Protein AF-A0A0G3BQN8-F1 (afdb_monomer)

Sequence (72 aa):
MIGGWFVVNTDWARRRTPATQLHVLPLADLREHQPNARCWCHPVQDEDEFNVVVHTSLDGREAFESGERKPS

Organism: NCBI:txid413882

pLDDT: mean 81.86, std 17.25, range [37.62, 96.62]

Nearest PDB structures (foldseek):
  7pic-assembly1_v  TM=2.845E-01  e=4.759E+00  Mycoplasmoides pneumoniae M129

Radius of gyration: 22.34 Å; Cα contacts (8 Å, |Δi|>4): 70; chains: 1; bounding box: 68×34×45 Å

Mean predicted aligned error: 11.47 Å

Solvent-accessible surface area (backbone atoms only — not comparable to full-atom values): 5013 Å² total; per-residue (Å²): 135,88,85,81,86,81,78,78,78,77,74,76,70,69,78,76,62,81,77,74,69,44,64,48,72,62,79,91,46,93,60,92,83,56,93,55,84,80,27,91,62,62,50,43,70,43,92,90,42,89,54,35,34,42,44,60,48,83,83,49,66,64,35,54,78,76,59,82,38,77,88,130

Foldseek 3Di:
DDDDDPPPPPVPVPPPPPLQAAEDDDPPAPDDFDRDCPTPQNWDADPVDNRYIYGAGPVRPVCCVVVVDDDD

Structure (mmCIF, N/CA/C/O backbone):
data_AF-A0A0G3BQN8-F1
#
_entry.id   AF-A0A0G3BQN8-F1
#
loop_
_atom_site.group_PDB
_atom_site.id
_atom_site.type_symbol
_atom_site.label_atom_id
_atom_site.label_alt_id
_atom_site.label_comp_id
_atom_site.label_asym_id
_atom_site.label_entity_id
_atom_site.label_seq_id
_atom_site.pdbx_PDB_ins_code
_atom_site.Cartn_x
_atom_site.Cartn_y
_atom_site.Cartn_z
_atom_site.occupancy
_atom_site.B_iso_or_equiv
_atom_site.auth_seq_id
_atom_site.auth_comp_id
_atom_site.auth_asym_id
_atom_site.auth_atom_id
_atom_site.pdbx_PDB_model_num
ATOM 1 N N . MET A 1 1 ? 54.380 -24.831 -25.369 1.00 37.62 1 MET A N 1
ATOM 2 C CA . MET A 1 1 ? 54.523 -23.569 -24.619 1.00 37.62 1 MET A CA 1
ATOM 3 C C . MET A 1 1 ? 53.245 -22.771 -24.782 1.00 37.62 1 MET A C 1
ATOM 5 O O . MET A 1 1 ? 52.725 -22.670 -25.881 1.00 37.62 1 MET A O 1
ATOM 9 N N . ILE A 1 2 ? 52.735 -22.343 -23.636 1.00 48.97 2 ILE A N 1
ATOM 10 C CA . ILE A 1 2 ? 51.583 -21.483 -23.353 1.00 48.97 2 ILE A CA 1
ATOM 11 C C . ILE A 1 2 ? 51.569 -20.175 -24.161 1.00 48.97 2 ILE A C 1
ATOM 13 O O . ILE A 1 2 ? 52.635 -19.656 -24.480 1.00 48.97 2 ILE A O 1
ATOM 17 N N . GLY A 1 3 ? 50.386 -19.599 -24.419 1.00 41.44 3 GLY A N 1
ATOM 18 C CA . GLY A 1 3 ? 50.337 -18.212 -24.898 1.00 41.44 3 GLY A CA 1
ATOM 19 C C . GLY A 1 3 ? 49.002 -1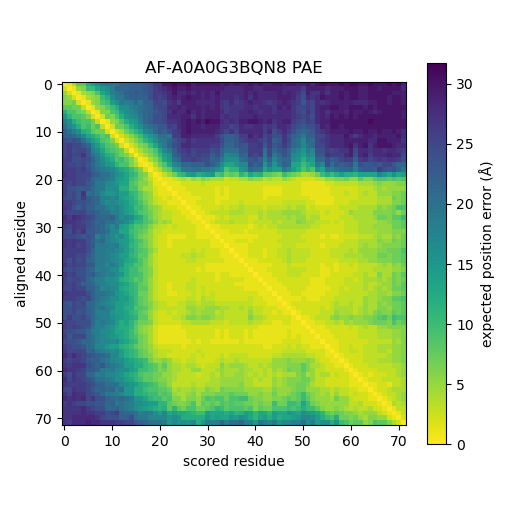7.626 -25.364 1.00 41.44 3 GLY A C 1
ATOM 20 O O . GLY A 1 3 ? 48.940 -17.130 -26.477 1.00 41.44 3 GLY A O 1
ATOM 21 N N . GLY A 1 4 ? 47.978 -17.614 -24.502 1.00 45.66 4 GLY A N 1
ATOM 22 C CA . GLY A 1 4 ? 47.134 -16.418 -24.332 1.00 45.66 4 GLY A CA 1
ATOM 23 C C . GLY A 1 4 ? 46.044 -16.099 -25.361 1.00 45.66 4 GLY A C 1
ATOM 24 O O . GLY A 1 4 ? 46.159 -15.119 -26.087 1.00 45.66 4 GLY A O 1
ATOM 25 N N . TRP A 1 5 ? 44.911 -16.802 -25.298 1.00 52.97 5 TRP A N 1
ATOM 26 C CA . TRP A 1 5 ? 43.616 -16.232 -25.694 1.00 52.97 5 TRP A CA 1
ATOM 27 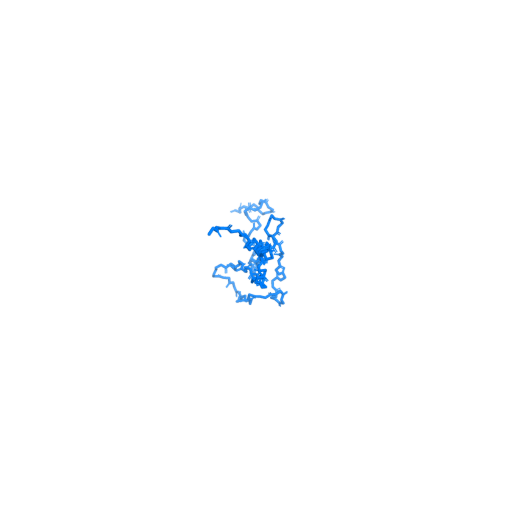C C . TRP A 1 5 ? 42.923 -15.697 -24.439 1.00 52.97 5 TRP A C 1
ATOM 29 O O . TRP A 1 5 ? 42.198 -16.426 -23.766 1.00 52.97 5 TRP A O 1
ATOM 39 N N . PHE A 1 6 ? 43.163 -14.435 -24.082 1.00 46.72 6 PHE A N 1
ATOM 40 C CA . PHE A 1 6 ? 42.331 -13.764 -23.084 1.00 46.72 6 PHE A CA 1
ATOM 41 C C . PHE A 1 6 ? 41.077 -13.233 -23.774 1.00 46.72 6 PHE A C 1
ATOM 43 O O . PHE A 1 6 ? 41.013 -12.079 -24.190 1.00 46.72 6 PHE A O 1
ATOM 50 N N . VAL A 1 7 ? 40.063 -14.089 -23.893 1.00 58.12 7 VAL A N 1
ATOM 51 C CA . VAL A 1 7 ? 38.686 -13.620 -24.054 1.00 58.12 7 VAL A CA 1
ATOM 52 C C . VAL A 1 7 ? 38.251 -13.138 -22.673 1.00 58.12 7 VAL A C 1
ATOM 54 O O . VAL A 1 7 ? 37.755 -13.918 -21.863 1.00 58.12 7 VAL A O 1
ATOM 57 N N . VAL A 1 8 ? 38.476 -11.859 -22.364 1.00 56.38 8 VAL A N 1
ATOM 58 C CA . VAL A 1 8 ? 37.723 -11.224 -21.279 1.00 56.38 8 VAL A CA 1
ATOM 59 C C . VAL A 1 8 ? 36.295 -11.070 -21.788 1.00 56.38 8 VAL A C 1
ATOM 61 O O . VAL A 1 8 ? 35.949 -10.094 -22.444 1.00 56.38 8 VAL A O 1
ATOM 64 N N . ASN A 1 9 ? 35.477 -12.100 -21.561 1.00 52.41 9 ASN A N 1
ATOM 65 C CA . ASN A 1 9 ? 34.037 -11.991 -21.709 1.00 52.41 9 ASN A CA 1
ATOM 66 C C . ASN A 1 9 ? 33.562 -11.040 -20.610 1.00 52.41 9 ASN A C 1
ATOM 68 O O . ASN A 1 9 ? 33.282 -11.441 -19.481 1.00 52.41 9 ASN A O 1
ATOM 72 N N . THR A 1 10 ? 33.582 -9.750 -20.917 1.00 56.41 10 THR A N 1
ATOM 73 C CA . THR A 1 10 ? 33.021 -8.692 -20.094 1.00 56.41 10 THR A CA 1
ATOM 74 C C . THR A 1 10 ? 31.497 -8.737 -20.207 1.00 56.41 10 THR A C 1
ATOM 76 O O . THR A 1 10 ? 30.854 -7.770 -20.599 1.00 56.41 10 THR A O 1
ATOM 79 N N . ASP A 1 11 ? 30.902 -9.863 -19.804 1.00 58.50 11 ASP A N 1
ATOM 80 C CA . ASP A 1 11 ? 29.468 -9.999 -19.539 1.00 58.50 11 ASP A CA 1
ATOM 81 C C . ASP A 1 11 ? 29.156 -9.323 -18.184 1.00 58.50 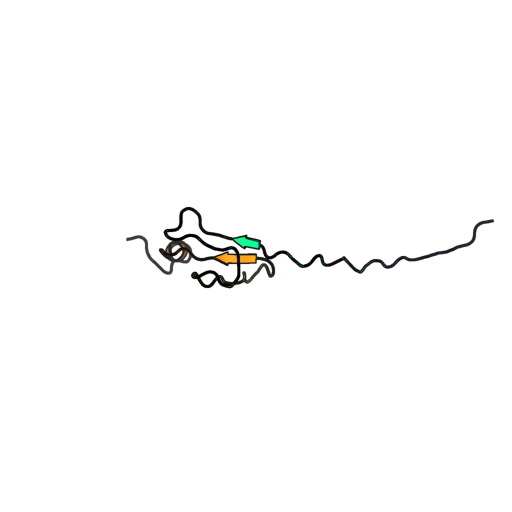11 ASP A C 1
ATOM 83 O O . ASP A 1 11 ? 28.668 -9.920 -17.232 1.00 58.50 11 ASP A O 1
ATOM 87 N N . TRP A 1 12 ? 29.509 -8.037 -18.054 1.00 58.31 12 TRP A N 1
ATOM 88 C CA . TRP A 1 12 ? 28.993 -7.157 -16.994 1.00 58.31 12 TRP A CA 1
ATOM 89 C C . TRP A 1 12 ? 27.592 -6.643 -17.342 1.00 58.31 12 TRP A C 1
ATOM 91 O O . TRP A 1 12 ? 26.968 -5.933 -16.549 1.00 58.31 12 TRP A O 1
ATOM 101 N N . ALA A 1 13 ? 27.064 -7.027 -18.506 1.00 60.59 13 ALA A N 1
ATOM 102 C CA . ALA A 1 13 ? 25.671 -6.861 -18.867 1.00 60.59 13 ALA A CA 1
ATOM 103 C C . ALA A 1 13 ? 24.819 -7.846 -18.059 1.00 60.59 13 ALA A C 1
ATOM 105 O O . ALA A 1 13 ? 24.257 -8.804 -18.583 1.00 60.59 13 ALA A O 1
ATOM 106 N N . ARG A 1 14 ? 24.708 -7.568 -16.753 1.00 59.00 14 ARG A N 1
ATOM 107 C CA . ARG A 1 14 ? 23.650 -8.044 -15.866 1.00 59.00 14 ARG A CA 1
ATOM 108 C C . ARG A 1 14 ? 22.365 -8.036 -16.684 1.00 59.00 14 ARG A C 1
ATOM 110 O O . ARG A 1 14 ? 21.835 -6.959 -16.965 1.00 59.00 14 ARG A O 1
ATOM 117 N N . ARG A 1 15 ? 21.901 -9.210 -17.125 1.00 57.84 15 ARG A N 1
ATOM 118 C CA . ARG A 1 15 ? 20.598 -9.338 -17.774 1.00 57.84 15 ARG A CA 1
ATOM 119 C C . ARG A 1 15 ? 19.600 -8.778 -16.773 1.00 57.84 15 ARG A C 1
ATOM 121 O O . ARG A 1 15 ? 19.279 -9.437 -15.789 1.00 57.84 15 ARG A O 1
ATOM 128 N N . ARG A 1 16 ? 19.159 -7.535 -16.981 1.00 60.16 16 ARG A N 1
ATOM 129 C CA . ARG A 1 16 ? 17.962 -7.017 -16.334 1.00 60.16 16 ARG A CA 1
ATOM 130 C C . ARG A 1 16 ? 16.840 -7.839 -16.944 1.00 60.1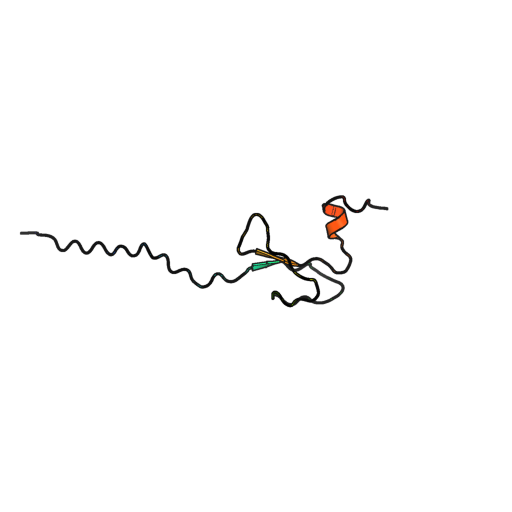6 16 ARG A C 1
ATOM 132 O O . ARG A 1 16 ? 16.311 -7.492 -17.995 1.00 60.16 16 ARG A O 1
ATOM 139 N N . THR A 1 17 ? 16.534 -8.978 -16.331 1.00 63.19 17 THR A N 1
ATOM 140 C CA . THR A 1 17 ? 15.190 -9.539 -16.434 1.00 63.19 17 THR A CA 1
ATOM 141 C C . THR A 1 17 ? 14.221 -8.380 -16.208 1.00 63.19 17 THR A C 1
ATOM 143 O O . THR A 1 17 ? 14.499 -7.565 -15.319 1.00 63.19 17 THR A O 1
ATOM 146 N N . PRO A 1 18 ? 13.160 -8.230 -17.022 1.00 59.19 18 PRO A N 1
ATOM 147 C CA . PRO A 1 18 ? 12.185 -7.173 -16.794 1.00 59.19 18 PRO A CA 1
ATOM 148 C C . PRO A 1 18 ? 11.764 -7.272 -15.331 1.00 59.19 18 PRO A C 1
ATOM 150 O O . PRO A 1 18 ? 11.348 -8.341 -14.886 1.00 59.19 1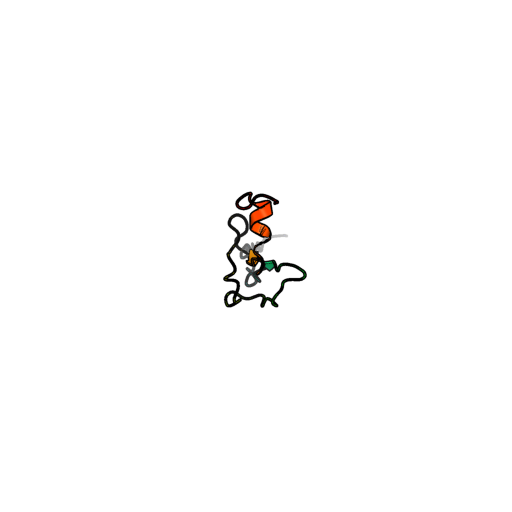8 PRO A O 1
ATOM 153 N N . ALA A 1 19 ? 12.028 -6.213 -14.565 1.00 66.06 19 ALA A N 1
ATOM 154 C CA . ALA A 1 19 ? 11.785 -6.210 -13.135 1.00 66.06 19 ALA A CA 1
ATOM 155 C C . ALA A 1 19 ? 10.286 -6.441 -12.935 1.00 66.06 19 ALA A C 1
ATOM 157 O O . ALA A 1 19 ? 9.474 -5.579 -13.263 1.00 66.06 19 ALA A O 1
ATOM 158 N N . THR A 1 20 ? 9.910 -7.633 -12.479 1.00 82.50 20 THR A N 1
ATOM 159 C CA . THR A 1 20 ? 8.542 -7.908 -12.055 1.00 82.50 20 THR A CA 1
ATOM 160 C C . THR A 1 20 ? 8.258 -6.991 -10.875 1.00 82.50 20 THR A C 1
ATOM 162 O O . THR A 1 20 ? 8.950 -7.083 -9.859 1.00 82.50 20 THR A O 1
ATOM 165 N N . GLN A 1 21 ? 7.296 -6.079 -11.025 1.00 90.38 21 GLN A N 1
ATOM 166 C CA . GLN A 1 21 ? 6.864 -5.227 -9.921 1.00 90.38 21 GLN A CA 1
ATOM 167 C C . GLN A 1 21 ? 6.254 -6.101 -8.822 1.00 90.38 21 GLN A C 1
ATOM 169 O O . GLN A 1 21 ? 5.464 -7.007 -9.097 1.00 90.38 21 GLN A O 1
ATOM 174 N N . LEU A 1 22 ? 6.652 -5.843 -7.582 1.00 94.44 22 LEU A N 1
ATOM 175 C CA . LEU A 1 22 ? 6.100 -6.4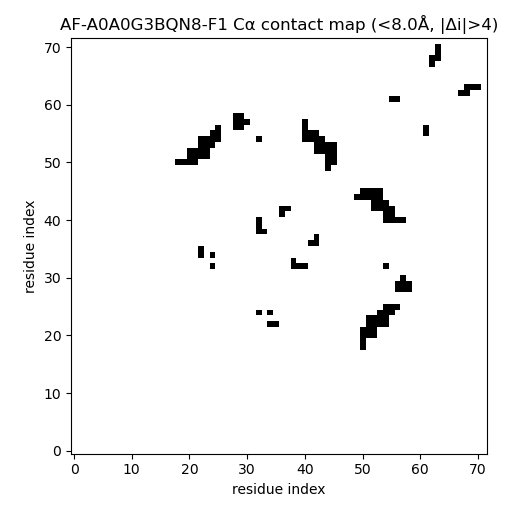72 -6.394 1.00 94.44 22 LEU A CA 1
ATOM 176 C C . LEU A 1 22 ? 4.919 -5.631 -5.921 1.00 94.44 22 LEU A C 1
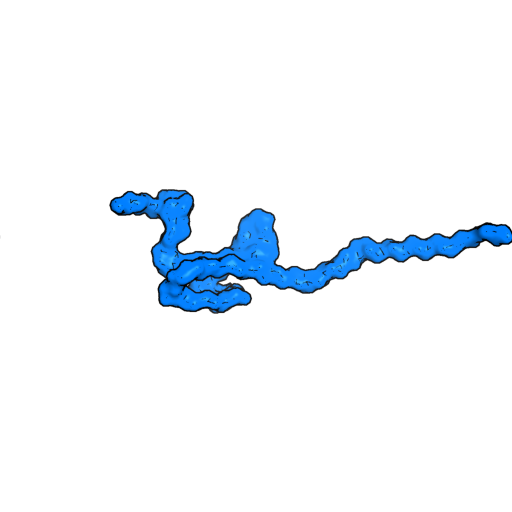ATOM 178 O O . LEU A 1 22 ? 5.074 -4.447 -5.639 1.00 94.44 22 LEU A O 1
ATOM 182 N N . HIS A 1 23 ? 3.741 -6.242 -5.843 1.00 95.19 23 HIS A N 1
ATOM 183 C CA . HIS A 1 23 ? 2.534 -5.582 -5.359 1.00 95.19 23 HIS A CA 1
ATOM 184 C C . HIS A 1 23 ? 2.220 -6.039 -3.935 1.00 95.19 23 HIS A C 1
ATOM 186 O O . HIS A 1 23 ? 2.008 -7.230 -3.705 1.00 95.19 23 HIS A O 1
ATOM 192 N N . VAL A 1 24 ? 2.165 -5.094 -2.999 1.00 95.38 24 VAL A N 1
ATOM 193 C CA . VAL A 1 24 ? 1.743 -5.332 -1.613 1.00 95.38 24 VAL A CA 1
ATOM 194 C C . VAL A 1 24 ? 0.247 -5.053 -1.519 1.00 95.38 24 VAL A C 1
ATOM 196 O O . VAL A 1 24 ? -0.187 -3.936 -1.793 1.00 95.38 24 VAL A O 1
ATOM 199 N N . LEU A 1 25 ? -0.538 -6.078 -1.178 1.00 95.62 25 LEU A N 1
ATOM 200 C CA . LEU A 1 25 ? -1.995 -5.998 -1.067 1.00 95.62 25 LEU A CA 1
ATOM 201 C C . LEU A 1 25 ? -2.421 -6.093 0.406 1.00 95.62 25 LEU A C 1
ATOM 203 O O . LEU A 1 25 ? -1.918 -6.976 1.107 1.00 95.62 25 LEU A O 1
ATOM 207 N N . PRO A 1 26 ? -3.370 -5.266 0.873 1.00 93.94 26 PRO A N 1
ATOM 208 C CA . PRO A 1 26 ? -3.951 -5.424 2.196 1.00 93.94 26 PRO A CA 1
ATOM 209 C C . PRO A 1 26 ? -4.721 -6.740 2.315 1.00 93.94 26 PRO A C 1
ATOM 211 O O . PRO A 1 26 ? -5.386 -7.205 1.384 1.00 93.94 26 PRO A O 1
ATOM 214 N N . LEU A 1 27 ? -4.618 -7.348 3.494 1.00 92.31 27 LEU A N 1
ATOM 215 C CA . LEU A 1 27 ? -5.310 -8.586 3.830 1.00 92.31 27 LEU A CA 1
ATOM 216 C C . LEU A 1 27 ? -6.743 -8.293 4.280 1.00 92.31 27 LEU A C 1
ATOM 218 O O . LEU A 1 27 ? -6.978 -7.338 5.015 1.00 92.31 27 LEU A O 1
ATOM 222 N N . ALA A 1 28 ? -7.679 -9.162 3.885 1.00 91.75 28 ALA A N 1
ATOM 223 C CA . ALA A 1 28 ? -9.090 -9.098 4.282 1.00 91.75 28 ALA A CA 1
ATOM 224 C C . ALA A 1 28 ? -9.754 -7.727 4.034 1.00 91.75 28 ALA A C 1
ATOM 226 O O . ALA A 1 28 ? -10.554 -7.254 4.841 1.00 91.75 28 ALA A O 1
ATOM 227 N N . ASP A 1 29 ? -9.418 -7.090 2.912 1.00 94.31 29 ASP A N 1
ATOM 228 C CA . ASP A 1 29 ? -10.025 -5.820 2.530 1.00 94.31 29 ASP A CA 1
ATOM 229 C C . ASP A 1 29 ? -11.508 -5.982 2.144 1.00 94.31 29 ASP A C 1
ATOM 231 O O . ASP A 1 29 ? -11.957 -7.046 1.713 1.00 94.31 29 ASP A O 1
ATOM 235 N N . LEU A 1 30 ? -12.275 -4.899 2.277 1.00 93.25 30 LEU A N 1
ATOM 236 C CA . LEU A 1 30 ? -13.701 -4.822 1.949 1.00 93.25 30 LEU A CA 1
ATOM 237 C C . LEU A 1 30 ? -13.975 -5.015 0.450 1.00 93.25 30 LEU A C 1
ATOM 239 O O . LEU A 1 30 ? -15.115 -5.263 0.050 1.00 93.25 30 LEU A O 1
ATOM 243 N N . ARG A 1 31 ? -12.943 -4.880 -0.387 1.00 94.44 31 ARG A N 1
ATOM 244 C CA . ARG A 1 31 ? -13.00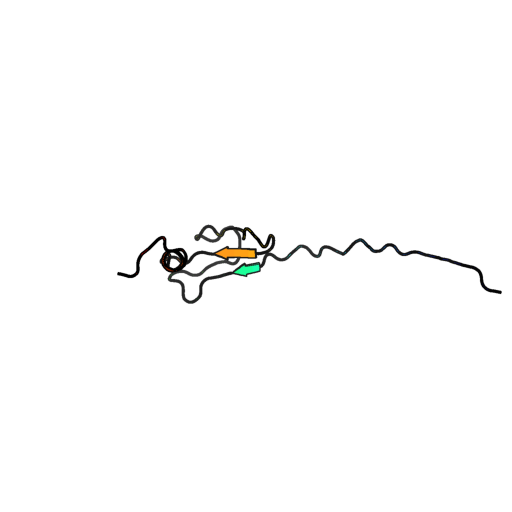7 -5.082 -1.831 1.00 94.44 31 ARG A CA 1
ATOM 245 C C . ARG A 1 31 ? -11.704 -5.693 -2.338 1.00 94.44 31 ARG A C 1
ATOM 247 O O . ARG A 1 31 ? -10.627 -5.307 -1.907 1.00 94.44 31 ARG A O 1
ATOM 254 N N . GLU A 1 32 ? -11.805 -6.631 -3.280 1.00 95.12 32 GLU A N 1
ATOM 255 C CA . GLU A 1 32 ? -10.627 -7.300 -3.838 1.00 95.12 32 GLU A CA 1
ATOM 256 C C . GLU A 1 32 ? -9.717 -6.340 -4.616 1.00 95.12 32 GLU A C 1
ATOM 258 O O . GLU A 1 32 ? -10.183 -5.425 -5.308 1.00 95.12 32 GLU A O 1
ATOM 263 N N . HIS A 1 33 ? -8.414 -6.602 -4.553 1.00 96.00 33 HIS A N 1
ATOM 264 C CA . HIS A 1 33 ? -7.405 -5.868 -5.302 1.00 96.00 33 HIS A CA 1
ATOM 265 C C . HIS A 1 33 ? -6.873 -6.662 -6.485 1.00 96.00 33 HIS A C 1
ATOM 267 O O . HIS A 1 33 ? -6.727 -7.883 -6.440 1.00 96.00 33 HIS A O 1
ATOM 273 N N . GLN A 1 34 ? -6.524 -5.934 -7.542 1.00 95.62 34 GLN A N 1
ATOM 274 C CA . GLN A 1 34 ? -5.796 -6.489 -8.671 1.00 95.62 34 GLN A CA 1
ATOM 275 C C . GLN A 1 34 ? -4.326 -6.070 -8.564 1.00 95.62 34 GLN A C 1
ATOM 277 O O . GLN A 1 34 ? -4.069 -4.879 -8.399 1.00 95.62 34 GLN A O 1
ATOM 282 N N . PRO A 1 35 ? -3.351 -6.986 -8.702 1.00 93.75 35 PRO A N 1
ATOM 283 C CA . PRO A 1 35 ? -1.925 -6.663 -8.626 1.00 93.75 35 PRO A CA 1
ATOM 284 C C . PRO A 1 35 ? -1.450 -5.993 -9.927 1.00 93.75 35 PRO A C 1
ATOM 286 O O . PRO A 1 35 ? -0.682 -6.557 -10.701 1.00 93.75 35 PRO A O 1
ATOM 289 N N . ASN A 1 36 ? -1.993 -4.812 -10.221 1.00 93.56 36 ASN A N 1
ATOM 290 C CA . ASN A 1 36 ? -1.639 -3.982 -11.363 1.00 93.56 36 ASN A CA 1
ATOM 291 C C . ASN A 1 36 ? -1.887 -2.493 -11.052 1.00 93.56 36 ASN A C 1
ATOM 293 O O . ASN A 1 36 ? -2.612 -2.145 -10.122 1.00 93.56 36 ASN A O 1
ATOM 297 N N . ALA A 1 37 ? -1.319 -1.604 -11.870 1.00 91.31 37 ALA A N 1
ATOM 298 C CA . ALA A 1 37 ? -1.432 -0.150 -11.701 1.00 91.31 37 ALA A CA 1
ATOM 299 C C . ALA A 1 37 ? -2.841 0.428 -11.960 1.00 91.31 37 ALA A C 1
ATOM 301 O O . ALA A 1 37 ? -3.078 1.605 -11.713 1.00 91.31 37 ALA A O 1
ATOM 302 N N . ARG A 1 38 ? -3.779 -0.370 -12.487 1.00 94.69 38 ARG A N 1
ATOM 303 C CA . ARG A 1 38 ? -5.174 0.029 -12.750 1.00 94.69 38 ARG A CA 1
ATOM 304 C C . ARG A 1 38 ? -6.125 -0.394 -11.629 1.00 94.69 38 ARG A C 1
ATOM 306 O O . ARG A 1 38 ? -7.339 -0.303 -11.805 1.00 94.69 38 ARG A O 1
ATOM 313 N N . CYS A 1 39 ? -5.595 -0.876 -10.504 1.00 96.06 39 CYS A N 1
ATOM 314 C CA . CYS A 1 39 ? -6.402 -1.186 -9.336 1.00 96.06 39 CYS A CA 1
ATOM 315 C C . CYS A 1 39 ? -7.187 0.056 -8.883 1.00 96.06 39 CYS A C 1
ATOM 317 O O . CYS A 1 39 ? -6.693 1.182 -8.946 1.00 96.06 39 CYS A O 1
ATOM 319 N N . TRP A 1 40 ? -8.421 -0.154 -8.428 1.00 95.62 40 TRP A N 1
ATOM 320 C CA . TRP A 1 40 ? -9.334 0.922 -8.036 1.00 95.62 40 TRP A CA 1
ATOM 321 C C . TRP A 1 40 ? -8.829 1.726 -6.829 1.00 95.62 40 TRP A C 1
ATOM 323 O O . TRP A 1 40 ? -9.266 2.855 -6.637 1.00 95.62 40 TRP A O 1
ATOM 333 N N . CYS A 1 41 ? -7.918 1.162 -6.030 1.00 94.50 41 CYS A N 1
ATOM 334 C CA . CYS A 1 41 ? -7.339 1.804 -4.853 1.00 94.50 41 CYS A CA 1
ATOM 335 C C . CYS A 1 41 ? -6.246 2.831 -5.195 1.00 94.50 41 CYS A C 1
ATOM 337 O O . CYS A 1 41 ? -5.671 3.407 -4.281 1.00 94.50 41 CYS A O 1
ATOM 339 N N . HIS A 1 42 ? -5.937 3.038 -6.485 1.00 95.44 42 HIS A N 1
ATOM 340 C CA . HIS A 1 42 ? -4.872 3.931 -6.955 1.00 95.44 42 HIS A CA 1
ATOM 341 C C . HIS A 1 42 ? -3.516 3.644 -6.285 1.00 95.44 42 HIS A C 1
ATOM 343 O O . HIS A 1 42 ? -3.018 4.469 -5.522 1.00 95.44 42 HIS A O 1
ATOM 349 N N . PRO A 1 43 ? -2.916 2.469 -6.554 1.00 95.50 43 PRO A N 1
ATOM 350 C CA . PRO A 1 43 ? -1.714 2.042 -5.856 1.00 95.50 43 PRO A CA 1
ATOM 351 C C . PRO A 1 43 ? -0.529 2.961 -6.159 1.00 95.50 43 PRO A C 1
ATOM 353 O O . 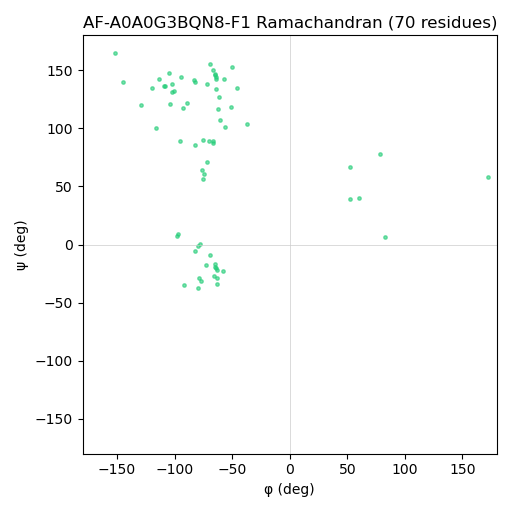PRO A 1 43 ? -0.386 3.468 -7.277 1.00 95.50 43 PRO A O 1
ATOM 356 N N . VAL A 1 44 ? 0.335 3.141 -5.165 1.00 95.00 44 VAL A N 1
ATOM 357 C CA . VAL A 1 44 ? 1.456 4.085 -5.203 1.00 95.00 44 VAL A CA 1
ATOM 358 C C . VAL A 1 44 ? 2.770 3.313 -5.184 1.00 95.00 44 VAL A C 1
ATOM 360 O O . VAL A 1 44 ? 2.879 2.258 -4.561 1.00 95.00 44 VAL A O 1
ATOM 363 N N . GLN A 1 45 ? 3.758 3.798 -5.930 1.00 95.81 45 GLN A N 1
ATOM 364 C CA . GLN A 1 45 ? 5.107 3.242 -5.899 1.00 95.81 45 GLN A CA 1
ATOM 365 C C . GLN A 1 45 ? 5.786 3.611 -4.580 1.00 95.81 45 GLN A C 1
ATOM 367 O O . GLN A 1 45 ? 5.662 4.750 -4.136 1.00 95.81 45 GLN A O 1
ATOM 372 N N . ASP A 1 46 ? 6.490 2.656 -3.986 1.00 94.00 46 ASP A N 1
ATOM 373 C CA . ASP A 1 46 ? 7.250 2.894 -2.764 1.00 94.00 46 ASP A CA 1
ATOM 374 C C . ASP A 1 46 ? 8.382 3.912 -2.999 1.00 94.00 46 ASP A C 1
ATOM 376 O O . ASP A 1 46 ? 8.962 3.975 -4.090 1.00 94.00 46 ASP A O 1
ATOM 380 N N . GLU A 1 47 ? 8.653 4.746 -1.995 1.00 93.38 47 GLU A N 1
ATOM 381 C CA . GLU A 1 47 ? 9.649 5.817 -2.092 1.00 93.38 47 GLU A CA 1
ATOM 382 C C . GLU A 1 47 ? 11.092 5.311 -1.965 1.00 93.38 47 GLU A C 1
ATOM 384 O O . GLU A 1 47 ? 11.987 5.856 -2.618 1.00 93.38 47 GLU A O 1
ATOM 389 N N . ASP A 1 48 ? 11.302 4.243 -1.193 1.00 93.38 48 ASP A N 1
ATOM 390 C CA . ASP A 1 48 ? 12.609 3.641 -0.940 1.00 93.38 48 ASP A CA 1
ATOM 391 C C . ASP A 1 48 ? 12.905 2.518 -1.954 1.00 93.38 48 ASP A C 1
ATOM 393 O O . ASP A 1 48 ? 14.035 2.369 -2.435 1.00 93.38 48 ASP A O 1
ATOM 397 N N . GLU A 1 49 ? 11.875 1.772 -2.372 1.00 91.88 49 GLU A N 1
ATOM 398 C CA . GLU A 1 49 ? 11.997 0.593 -3.229 1.00 91.88 49 GLU A CA 1
ATOM 399 C C . GLU A 1 49 ? 11.307 0.754 -4.606 1.00 91.88 49 GLU A C 1
ATOM 401 O O . GLU A 1 49 ? 10.117 0.498 -4.799 1.00 91.88 49 GLU A O 1
ATOM 406 N N . PHE A 1 50 ? 12.090 1.057 -5.654 1.00 88.31 50 PHE A N 1
ATOM 407 C CA . PHE A 1 50 ? 11.568 1.317 -7.013 1.00 88.31 50 PHE A CA 1
ATOM 408 C C . PHE A 1 50 ? 10.746 0.160 -7.630 1.00 88.31 50 PHE A C 1
ATOM 410 O O . PHE A 1 50 ? 9.959 0.372 -8.551 1.00 88.31 50 PHE A O 1
ATOM 417 N N . ASN A 1 51 ? 10.919 -1.084 -7.190 1.00 91.75 51 ASN A N 1
ATOM 418 C CA . ASN A 1 51 ? 10.167 -2.230 -7.712 1.00 91.75 51 ASN A CA 1
ATOM 419 C C . ASN A 1 51 ? 8.969 -2.631 -6.842 1.00 91.75 51 ASN A C 1
ATOM 421 O O . ASN A 1 51 ? 8.368 -3.667 -7.133 1.00 91.75 51 ASN A O 1
ATOM 425 N N . VAL A 1 52 ? 8.625 -1.854 -5.813 1.00 94.06 52 VAL A N 1
ATOM 426 C CA . VAL A 1 52 ? 7.504 -2.124 -4.909 1.00 94.06 52 VAL A CA 1
ATOM 427 C C . VAL A 1 52 ? 6.367 -1.137 -5.168 1.00 94.06 52 VAL A C 1
ATOM 429 O O . VAL A 1 52 ? 6.571 0.054 -5.390 1.00 94.06 52 VAL A O 1
ATOM 432 N N . VAL A 1 53 ? 5.146 -1.663 -5.191 1.00 95.75 53 VAL A N 1
ATOM 433 C CA . VAL A 1 53 ? 3.909 -0.910 -5.391 1.00 95.75 53 VAL A CA 1
ATOM 434 C C . VAL A 1 53 ? 2.935 -1.288 -4.280 1.00 95.75 53 VAL A C 1
ATOM 436 O O . VAL A 1 53 ? 2.546 -2.452 -4.154 1.00 95.75 53 VAL A O 1
ATOM 439 N N . VAL A 1 54 ? 2.524 -0.301 -3.496 1.00 95.56 54 VAL A N 1
ATOM 440 C CA . VAL A 1 54 ? 1.694 -0.465 -2.303 1.00 95.56 54 VAL A CA 1
ATOM 441 C C . VAL A 1 54 ? 0.241 -0.117 -2.627 1.00 95.56 54 VAL A C 1
ATOM 443 O O . VAL A 1 54 ? -0.049 0.899 -3.260 1.00 95.56 54 VAL A O 1
ATOM 446 N N . HIS A 1 55 ? -0.684 -0.986 -2.217 1.00 96.62 55 HIS A N 1
ATOM 447 C CA . HIS A 1 55 ? -2.130 -0.768 -2.310 1.00 96.62 55 HIS A CA 1
ATOM 448 C C . HIS A 1 55 ? -2.669 -0.370 -0.933 1.00 96.62 55 HIS A C 1
ATOM 450 O O . HIS A 1 55 ? -2.278 -0.962 0.069 1.00 96.62 55 HIS A O 1
ATOM 456 N N . THR A 1 56 ? -3.575 0.604 -0.884 1.00 95.12 56 THR A N 1
ATOM 457 C CA . THR A 1 56 ? -4.216 1.065 0.360 1.00 95.12 56 THR A CA 1
ATOM 458 C C . THR A 1 56 ? -5.548 0.354 0.574 1.00 95.12 56 THR A C 1
ATOM 460 O O . THR A 1 56 ? -6.271 0.102 -0.391 1.00 95.12 56 THR A O 1
ATOM 463 N N . SER A 1 57 ? -5.890 0.053 1.828 1.00 94.75 57 SER A N 1
ATOM 464 C CA . SER A 1 57 ? -7.168 -0.561 2.185 1.00 94.75 57 SER A CA 1
ATOM 465 C C . SER A 1 57 ? -8.357 0.365 1.931 1.00 94.75 57 SER A C 1
ATOM 467 O O . SER A 1 57 ? -8.255 1.584 2.092 1.00 94.75 57 SER A O 1
ATOM 469 N N . LEU A 1 58 ? -9.533 -0.200 1.630 1.00 94.06 58 LEU A N 1
ATOM 470 C CA . LEU A 1 58 ? -10.747 0.598 1.412 1.00 94.06 58 LEU A CA 1
ATOM 471 C C . LEU A 1 58 ? -11.189 1.379 2.661 1.00 94.06 58 LEU A C 1
ATOM 473 O O . LEU A 1 58 ? -11.744 2.472 2.552 1.00 94.06 58 LEU A O 1
ATOM 477 N N . ASP A 1 59 ? -10.982 0.814 3.848 1.00 91.12 59 ASP A N 1
ATOM 478 C CA . ASP A 1 59 ? -11.351 1.439 5.120 1.00 91.12 59 ASP A CA 1
ATOM 479 C C . ASP A 1 59 ? -10.317 2.463 5.621 1.00 91.12 59 ASP A C 1
ATOM 481 O O . ASP A 1 59 ? -10.574 3.182 6.593 1.00 91.12 59 ASP A O 1
ATOM 485 N N . GLY A 1 60 ? -9.177 2.585 4.932 1.00 88.88 60 GLY A N 1
ATOM 486 C CA . GLY A 1 60 ? -8.106 3.516 5.274 1.00 88.88 60 GLY A CA 1
ATOM 487 C C . GLY A 1 60 ? -7.532 3.258 6.665 1.00 88.88 60 GLY A C 1
ATOM 488 O O . GLY A 1 60 ? -7.300 4.211 7.417 1.00 88.88 60 GLY A O 1
ATOM 489 N N . ARG A 1 61 ? -7.370 1.980 7.034 1.00 90.19 61 ARG A N 1
ATOM 490 C CA . ARG A 1 61 ? -6.800 1.560 8.323 1.00 90.19 61 ARG A CA 1
ATOM 491 C C . ARG A 1 61 ? -5.338 2.004 8.502 1.00 90.19 61 ARG A C 1
ATOM 493 O O . ARG A 1 61 ? -4.873 2.170 9.622 1.00 90.19 61 ARG A O 1
ATOM 500 N N . GLU A 1 62 ? -4.647 2.276 7.405 1.00 90.38 62 GLU A N 1
ATOM 501 C CA . GLU A 1 62 ? -3.271 2.775 7.344 1.00 90.38 62 GLU A CA 1
ATOM 502 C C . GLU A 1 62 ? -3.141 4.161 7.996 1.00 90.38 62 GLU A C 1
ATOM 504 O O . GLU A 1 62 ? -2.120 4.482 8.598 1.00 90.38 62 GLU A O 1
ATOM 509 N N . ALA A 1 63 ? -4.213 4.966 7.972 1.00 87.75 63 ALA A N 1
ATOM 510 C CA . ALA A 1 63 ? -4.236 6.287 8.602 1.00 87.75 63 ALA A CA 1
ATOM 511 C C . ALA A 1 63 ? -4.098 6.231 10.137 1.00 87.75 63 ALA A C 1
ATOM 513 O O . ALA A 1 63 ? -3.783 7.239 10.773 1.00 87.75 63 ALA A O 1
ATOM 514 N N . PHE A 1 64 ? -4.359 5.074 10.756 1.00 88.31 64 PHE A N 1
ATOM 515 C CA . PHE A 1 64 ? -4.104 4.870 12.184 1.00 88.31 64 PHE A CA 1
ATOM 516 C C . PHE A 1 64 ? -2.622 4.599 12.468 1.00 88.31 64 PHE A C 1
ATOM 518 O O . PHE A 1 64 ? -2.142 4.953 13.542 1.00 88.31 64 PHE A O 1
ATOM 525 N N . GLU A 1 65 ? -1.894 4.010 11.515 1.00 84.88 65 GLU A N 1
ATOM 526 C CA . GLU A 1 65 ? -0.457 3.730 11.631 1.00 84.88 65 GLU A CA 1
ATOM 527 C C . GLU A 1 65 ? 0.382 4.984 11.357 1.00 84.88 65 GLU A C 1
ATOM 529 O O . GLU A 1 65 ? 1.362 5.231 12.059 1.00 84.88 65 GLU A O 1
ATOM 534 N N . SER A 1 66 ? -0.039 5.824 10.402 1.00 84.44 66 SER A N 1
ATOM 535 C CA . SER A 1 66 ? 0.602 7.118 10.112 1.00 84.44 66 SER A CA 1
ATOM 536 C C . SER A 1 66 ? 0.329 8.190 11.177 1.00 84.44 66 SER A C 1
ATOM 538 O O . SER A 1 66 ? 1.035 9.197 11.252 1.00 84.44 66 SER A O 1
ATOM 540 N N . GLY A 1 67 ? -0.698 7.995 12.013 1.00 85.06 67 GLY A N 1
ATOM 541 C CA . GLY A 1 67 ? -1.140 8.964 13.020 1.00 85.06 67 GLY A CA 1
ATOM 542 C C . GLY A 1 67 ? -2.060 10.067 12.482 1.00 85.06 67 GLY A C 1
ATOM 543 O O . GLY A 1 67 ? -2.419 10.981 13.228 1.00 85.06 67 GLY A O 1
ATOM 544 N N . GLU A 1 68 ? -2.487 9.983 11.219 1.00 87.25 68 GLU A N 1
ATOM 545 C CA . GLU A 1 68 ? -3.477 10.889 10.617 1.00 87.25 68 GLU A CA 1
ATOM 546 C C . GLU A 1 68 ? -4.872 10.739 11.249 1.00 87.25 68 GLU A C 1
ATOM 548 O O . GLU A 1 68 ? -5.656 11.692 11.287 1.00 87.25 68 GLU A O 1
ATOM 553 N N . ARG A 1 69 ? -5.185 9.556 11.794 1.00 87.19 69 ARG A N 1
ATOM 554 C CA . ARG A 1 69 ? -6.394 9.288 12.582 1.00 87.19 69 ARG A CA 1
ATOM 555 C C . ARG A 1 69 ? -6.041 8.835 13.993 1.00 87.19 69 ARG A C 1
ATOM 557 O O . ARG A 1 69 ? -5.208 7.959 14.196 1.00 87.19 69 ARG A O 1
ATOM 564 N N . LYS A 1 70 ? -6.736 9.400 14.987 1.00 80.94 70 LYS A N 1
ATOM 565 C CA . LYS A 1 70 ? -6.645 8.945 16.381 1.00 80.94 70 LYS A CA 1
ATOM 566 C C . LYS A 1 70 ? -7.560 7.735 16.597 1.00 80.94 70 LYS A C 1
ATOM 568 O O . LYS A 1 70 ? -8.683 7.761 16.088 1.00 80.94 70 LYS A O 1
ATOM 573 N N . PRO A 1 71 ? -7.128 6.719 17.364 1.00 73.69 71 PRO A N 1
ATOM 574 C CA . PRO A 1 71 ? -8.043 5.696 17.852 1.00 73.69 71 PRO A CA 1
ATOM 575 C C . PRO A 1 71 ? -9.098 6.378 18.735 1.00 73.69 71 PRO A C 1
ATOM 577 O O . PRO A 1 71 ? -8.754 7.174 19.612 1.00 73.69 71 PRO A O 1
ATOM 580 N N . SER A 1 72 ? -10.370 6.141 18.422 1.00 74.00 72 SER A N 1
ATOM 581 C CA . SER A 1 72 ? -11.536 6.682 19.135 1.00 74.00 72 SER A CA 1
ATOM 582 C C . SER A 1 72 ? -11.787 5.982 20.460 1.00 74.00 72 SER A C 1
ATOM 584 O O . SER A 1 72 ? -11.643 4.738 20.473 1.00 74.00 72 SER A O 1
#

Secondary structure (DSSP, 8-state):
-------------------PPEEE--TT-SS---SSTT-TT--EE-SS-TTEEEPPPTT-THHHHTTSS---